Protein AF-A0A1E3NN59-F1 (afdb_monomer_lite)

Radius of gyration: 47.67 Å; chains: 1; bounding box: 112×40×134 Å

Structure (mmCIF, N/CA/C/O backbone):
data_AF-A0A1E3NN59-F1
#
_entry.id   AF-A0A1E3NN59-F1
#
loop_
_atom_site.group_PDB
_atom_site.id
_atom_site.type_symbol
_ato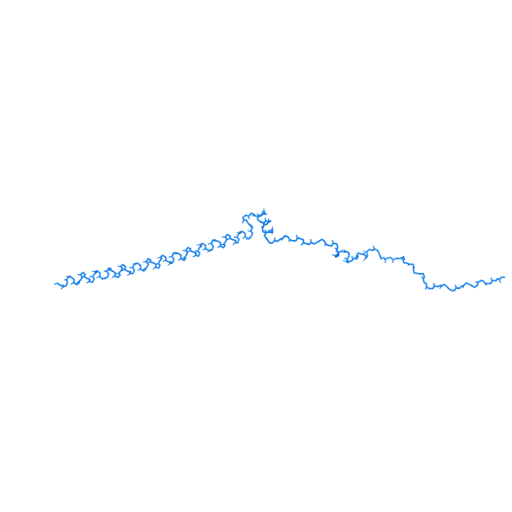m_site.label_atom_id
_atom_site.label_alt_id
_atom_site.label_comp_id
_atom_site.label_asym_id
_atom_site.label_entity_id
_atom_site.label_seq_id
_atom_site.pdbx_PDB_ins_code
_atom_site.Cartn_x
_atom_site.Cartn_y
_atom_site.Cartn_z
_atom_site.occupancy
_atom_site.B_iso_or_equiv
_atom_site.auth_seq_id
_atom_site.auth_comp_id
_atom_site.auth_asym_id
_atom_site.auth_atom_id
_atom_site.pdbx_PDB_model_num
ATOM 1 N N . MET A 1 1 ? 73.220 -33.689 -80.910 1.00 48.97 1 MET A N 1
ATOM 2 C CA . MET A 1 1 ? 72.014 -33.785 -80.066 1.00 48.97 1 MET A CA 1
ATOM 3 C C . MET A 1 1 ? 72.502 -33.936 -78.643 1.00 48.97 1 MET A C 1
ATOM 5 O O . MET A 1 1 ? 73.139 -34.934 -78.348 1.00 48.97 1 MET A O 1
ATOM 9 N N . THR A 1 2 ? 72.361 -32.893 -77.835 1.00 54.91 2 THR A N 1
ATOM 10 C CA . THR A 1 2 ? 72.781 -32.884 -76.430 1.00 54.91 2 THR A CA 1
ATOM 11 C C . THR A 1 2 ? 71.518 -32.830 -75.587 1.00 54.91 2 THR A C 1
ATOM 13 O O . THR A 1 2 ? 70.800 -31.832 -75.647 1.00 54.91 2 THR A O 1
ATOM 16 N N . ASP A 1 3 ? 71.233 -33.909 -74.864 1.00 65.06 3 ASP A N 1
ATOM 17 C CA . ASP A 1 3 ? 70.096 -33.993 -73.953 1.00 65.06 3 ASP A CA 1
ATOM 18 C C . ASP A 1 3 ? 70.305 -33.039 -72.773 1.00 65.06 3 ASP A C 1
ATOM 20 O O . ASP A 1 3 ? 71.295 -33.118 -72.044 1.00 65.06 3 ASP A O 1
ATOM 24 N N . ILE A 1 4 ? 69.384 -32.091 -72.617 1.00 72.50 4 ILE A N 1
ATOM 25 C CA . ILE A 1 4 ? 69.369 -31.148 -71.499 1.00 72.50 4 ILE A CA 1
ATOM 26 C C . ILE A 1 4 ? 68.635 -31.826 -70.341 1.00 72.50 4 ILE A C 1
ATOM 28 O O . ILE A 1 4 ? 67.419 -32.009 -70.382 1.00 72.50 4 ILE A O 1
ATOM 32 N N . GLN A 1 5 ? 69.376 -32.198 -69.298 1.00 69.44 5 GLN A N 1
ATOM 33 C CA . GLN A 1 5 ? 68.816 -32.750 -68.064 1.00 69.44 5 GLN A CA 1
ATOM 34 C C . GLN A 1 5 ? 68.220 -31.609 -67.219 1.00 69.44 5 GLN A C 1
ATOM 36 O O . GLN A 1 5 ? 68.952 -30.826 -66.613 1.00 69.44 5 GLN A O 1
ATOM 41 N N . LEU A 1 6 ? 66.892 -31.494 -67.182 1.00 71.19 6 LEU A N 1
ATOM 42 C CA . LEU A 1 6 ? 66.199 -30.553 -66.296 1.00 71.19 6 LEU A CA 1
ATOM 43 C C . LEU A 1 6 ? 66.047 -31.172 -64.891 1.00 71.19 6 LEU A C 1
ATOM 45 O O . LEU A 1 6 ? 65.675 -32.344 -64.789 1.00 71.19 6 LEU A O 1
ATOM 49 N N . PRO A 1 7 ? 66.321 -30.428 -63.802 1.00 75.31 7 PRO A N 1
ATOM 50 C CA . PRO A 1 7 ? 66.106 -30.920 -62.444 1.00 75.31 7 PRO A CA 1
ATOM 51 C C . PRO A 1 7 ? 64.612 -31.141 -62.163 1.00 75.31 7 PRO A C 1
ATOM 53 O O . PRO A 1 7 ? 63.755 -30.421 -62.676 1.00 75.31 7 PRO A O 1
ATOM 56 N N . ALA A 1 8 ? 64.306 -32.146 -61.337 1.00 70.25 8 ALA A N 1
ATOM 57 C CA . ALA A 1 8 ? 62.939 -32.495 -60.961 1.00 70.25 8 ALA A CA 1
ATOM 58 C C . ALA A 1 8 ? 62.215 -31.314 -60.289 1.00 70.25 8 ALA A C 1
ATOM 60 O O . ALA A 1 8 ? 62.790 -30.597 -59.468 1.00 70.25 8 ALA A O 1
ATOM 61 N N . LEU A 1 9 ? 60.943 -31.136 -60.651 1.00 67.38 9 LEU A N 1
ATOM 62 C CA . LEU A 1 9 ? 60.058 -30.087 -60.153 1.00 67.38 9 LEU A CA 1
ATOM 63 C C . LEU A 1 9 ? 60.005 -30.128 -58.614 1.00 67.38 9 LEU A C 1
ATOM 65 O O . LEU A 1 9 ? 59.605 -31.137 -58.034 1.00 67.38 9 LEU A O 1
ATOM 69 N N . ALA A 1 10 ? 60.409 -29.044 -57.946 1.00 64.69 10 ALA A N 1
ATOM 70 C CA . ALA A 1 10 ? 60.286 -28.930 -56.497 1.00 64.69 10 ALA A CA 1
ATOM 71 C C . ALA A 1 10 ? 58.801 -28.992 -56.106 1.00 64.69 10 ALA A C 1
ATOM 73 O O . ALA A 1 10 ? 57.990 -28.177 -56.554 1.00 64.69 10 ALA A O 1
ATOM 74 N N . THR A 1 11 ? 58.435 -29.970 -55.279 1.00 65.62 11 THR A N 1
ATOM 75 C CA . THR A 1 11 ? 57.080 -30.135 -54.747 1.00 65.62 11 THR A CA 1
ATOM 76 C C . THR A 1 11 ? 56.788 -29.002 -53.763 1.00 65.62 11 THR A C 1
ATOM 78 O O . THR A 1 11 ? 57.081 -29.110 -52.574 1.00 65.62 11 THR A O 1
ATOM 81 N N . GLY A 1 12 ? 56.271 -27.884 -54.269 1.00 64.81 12 GLY A N 1
ATOM 82 C CA . GLY A 1 12 ? 55.973 -26.718 -53.436 1.00 64.81 12 GLY A CA 1
ATOM 83 C C . GLY A 1 12 ? 55.086 -25.646 -54.066 1.00 64.81 12 GLY A C 1
ATOM 84 O O . GLY A 1 12 ? 54.871 -24.617 -53.435 1.00 64.81 12 GLY A O 1
ATOM 85 N N . TYR A 1 13 ? 54.552 -25.845 -55.275 1.00 65.00 13 TYR A N 1
ATOM 86 C CA . TYR A 1 13 ? 53.565 -24.916 -55.828 1.00 65.00 13 TYR A CA 1
ATOM 87 C C . TYR A 1 13 ? 52.157 -25.325 -55.384 1.00 65.00 13 TYR A C 1
ATOM 89 O O . TYR A 1 13 ? 51.545 -26.217 -55.968 1.00 65.00 13 TYR A O 1
ATOM 97 N N . TYR A 1 14 ? 51.659 -24.681 -54.328 1.00 62.09 14 TYR A N 1
ATOM 98 C CA . TYR A 1 14 ? 50.248 -24.716 -53.956 1.00 62.09 14 TYR A CA 1
ATOM 99 C C . TYR A 1 14 ? 49.541 -23.574 -54.689 1.00 62.09 14 TYR A C 1
ATOM 101 O O . TYR A 1 14 ? 49.697 -22.404 -54.338 1.00 62.09 14 TYR A O 1
ATOM 109 N N . SER A 1 15 ? 48.799 -23.904 -55.745 1.00 61.78 15 SER A N 1
ATOM 110 C CA . SER A 1 15 ? 47.855 -22.964 -56.343 1.00 61.78 15 SER A CA 1
ATOM 111 C C . SER A 1 15 ? 46.665 -22.874 -55.392 1.00 61.78 15 SER A C 1
ATOM 113 O O . SER A 1 15 ? 45.803 -23.746 -55.396 1.00 61.78 15 SER A O 1
ATOM 115 N N . GLY A 1 16 ? 46.655 -21.859 -54.526 1.00 60.72 16 GLY A N 1
ATOM 116 C CA . GLY A 1 16 ? 45.517 -21.517 -53.668 1.00 60.72 16 GLY A CA 1
ATOM 117 C C . GLY A 1 16 ? 44.358 -20.929 -54.474 1.00 60.72 16 GLY A C 1
ATOM 118 O O . GLY A 1 16 ? 43.887 -19.839 -54.178 1.00 60.72 16 GLY A O 1
ATOM 119 N N . GLY A 1 17 ? 43.967 -21.605 -55.547 1.00 59.03 17 GLY A N 1
ATOM 120 C CA . GLY A 1 17 ? 42.814 -21.276 -56.360 1.00 59.03 17 GLY A CA 1
ATOM 121 C C . GLY A 1 17 ? 41.857 -22.442 -56.267 1.00 59.03 17 GLY A C 1
ATOM 122 O O . GLY A 1 17 ? 42.076 -23.435 -56.946 1.00 59.03 17 GLY A O 1
ATOM 123 N N . GLU A 1 18 ? 40.903 -22.323 -55.350 1.00 57.84 18 GLU A N 1
ATOM 124 C CA . GLU A 1 18 ? 39.522 -22.821 -55.369 1.00 57.84 18 GLU A CA 1
ATOM 125 C C . GLU A 1 18 ? 39.048 -22.823 -53.903 1.00 57.84 18 GLU A C 1
ATOM 127 O O . GLU A 1 18 ? 39.464 -23.657 -53.105 1.00 57.84 18 GLU A O 1
ATOM 132 N N . SER A 1 19 ? 38.151 -21.880 -53.589 1.00 55.59 19 SER A N 1
ATOM 133 C CA . SER A 1 19 ? 37.191 -21.948 -52.479 1.00 55.59 19 SER A CA 1
ATOM 134 C C . SER A 1 19 ? 37.704 -21.708 -51.048 1.00 55.59 19 SER A C 1
ATOM 136 O O . SER A 1 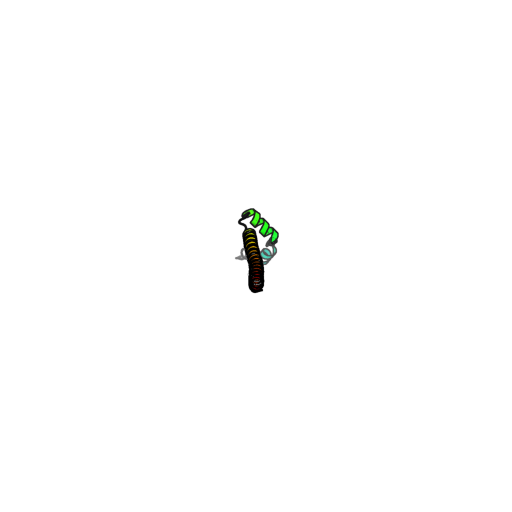19 ? 38.013 -22.674 -50.372 1.00 55.59 19 SER A O 1
ATOM 138 N N . GLU A 1 20 ? 37.676 -20.458 -50.549 1.00 54.69 20 GLU A N 1
ATOM 139 C CA . GLU A 1 20 ? 37.387 -20.134 -49.125 1.00 54.69 20 GLU A CA 1
ATOM 140 C C . GLU A 1 20 ? 37.430 -18.612 -48.847 1.00 54.69 20 GLU A C 1
ATOM 142 O O . GLU A 1 20 ? 38.326 -18.121 -48.177 1.00 54.69 20 GLU A O 1
ATOM 147 N N . ASP A 1 21 ? 36.459 -17.826 -49.329 1.00 51.53 21 ASP A N 1
ATOM 148 C CA . ASP A 1 21 ? 36.333 -16.412 -48.898 1.00 51.53 21 ASP A CA 1
ATOM 149 C C . ASP A 1 21 ? 34.881 -15.989 -48.602 1.00 51.53 21 ASP A C 1
ATOM 151 O O . ASP A 1 21 ? 34.548 -14.805 -48.613 1.00 51.53 21 ASP A O 1
ATOM 155 N N . GLU A 1 22 ? 33.991 -16.943 -48.308 1.00 51.69 22 GLU A N 1
ATOM 156 C CA . GLU A 1 22 ? 32.677 -16.630 -47.712 1.00 51.69 22 GLU A CA 1
ATOM 157 C C . GLU A 1 22 ? 32.523 -17.189 -46.282 1.00 51.69 22 GLU A C 1
ATOM 159 O O . GLU A 1 22 ? 31.743 -16.654 -45.491 1.00 51.69 22 GLU A O 1
ATOM 164 N N . ASP A 1 23 ? 33.358 -18.161 -45.893 1.00 51.44 23 ASP A N 1
ATOM 165 C CA . ASP A 1 23 ? 33.389 -18.753 -44.546 1.00 51.44 23 ASP A CA 1
ATOM 166 C C . ASP A 1 23 ? 34.366 -18.057 -43.576 1.00 51.44 23 ASP A C 1
ATOM 168 O O . ASP A 1 23 ? 34.402 -18.367 -42.386 1.00 51.44 23 ASP A O 1
ATOM 172 N N . THR A 1 24 ? 35.106 -17.038 -44.026 1.00 52.84 24 THR A N 1
ATOM 173 C CA . THR A 1 24 ? 35.962 -16.186 -43.177 1.00 52.84 24 THR A CA 1
ATOM 174 C C . THR A 1 24 ? 35.193 -15.027 -42.536 1.00 52.84 24 THR A C 1
ATOM 176 O O . THR A 1 24 ? 35.774 -13.994 -42.187 1.00 52.84 24 THR A O 1
ATOM 179 N N . LYS A 1 25 ? 33.879 -15.177 -42.301 1.00 57.72 25 LYS A N 1
ATOM 180 C CA . LYS A 1 25 ? 33.215 -14.387 -41.255 1.00 57.72 25 LYS A CA 1
ATOM 181 C C . LYS A 1 25 ? 33.767 -14.838 -39.916 1.00 57.72 25 LYS A C 1
ATOM 183 O O . LYS A 1 25 ? 33.202 -15.688 -39.230 1.00 57.72 25 LYS A O 1
ATOM 188 N N . ASP A 1 26 ? 34.915 -14.257 -39.593 1.00 63.50 26 ASP A N 1
ATOM 189 C CA . ASP A 1 26 ? 35.637 -14.438 -38.356 1.00 63.50 26 ASP A CA 1
ATOM 190 C C . ASP A 1 26 ? 34.659 -14.145 -37.217 1.00 63.50 26 ASP A C 1
ATOM 192 O O . ASP A 1 26 ? 34.312 -12.999 -36.924 1.00 63.50 26 ASP A O 1
ATOM 196 N N . SER A 1 27 ? 34.123 -15.212 -36.623 1.00 64.88 27 SER A N 1
ATOM 197 C CA . SER A 1 27 ? 33.101 -15.127 -35.575 1.00 64.88 27 SER A CA 1
ATOM 198 C C . SER A 1 27 ? 33.602 -14.297 -34.388 1.00 64.88 27 SER A C 1
ATOM 200 O O . SER A 1 27 ? 32.807 -13.722 -33.642 1.00 64.88 27 SER A O 1
ATOM 202 N N . LEU A 1 28 ? 34.928 -14.171 -34.269 1.00 66.50 28 LEU A N 1
ATOM 203 C CA . LEU A 1 28 ? 35.630 -13.295 -33.348 1.00 66.50 28 LEU A CA 1
ATOM 204 C C . LEU A 1 28 ? 35.333 -11.807 -33.603 1.00 66.50 28 LEU A C 1
ATOM 206 O O . LEU A 1 28 ? 35.090 -11.055 -32.658 1.00 66.50 28 LEU A O 1
ATOM 210 N N . VAL A 1 29 ? 35.303 -11.378 -34.870 1.00 72.31 29 VAL A N 1
ATOM 211 C CA . VAL A 1 29 ? 34.994 -9.998 -35.279 1.00 72.31 29 VAL A CA 1
ATOM 212 C C . VAL A 1 29 ? 33.534 -9.669 -34.978 1.00 72.31 29 VAL A C 1
ATOM 214 O O . VAL A 1 29 ? 33.255 -8.602 -34.426 1.00 72.31 29 VAL A O 1
ATOM 217 N N . ASP A 1 30 ? 32.612 -10.596 -35.246 1.00 72.62 30 ASP A N 1
ATOM 218 C CA . ASP A 1 30 ? 31.181 -10.445 -34.941 1.00 72.62 30 ASP A CA 1
ATOM 219 C C . ASP A 1 30 ? 30.895 -10.424 -33.428 1.00 72.62 30 ASP A C 1
ATOM 221 O O . ASP A 1 30 ? 29.961 -9.757 -32.969 1.00 72.62 30 ASP A O 1
ATOM 225 N N . GLU A 1 31 ? 31.678 -11.134 -32.612 1.00 73.94 31 GLU A N 1
ATOM 226 C CA . GLU A 1 31 ? 31.600 -11.020 -31.153 1.00 73.94 31 GLU A CA 1
ATOM 227 C C . GLU A 1 31 ? 32.170 -9.699 -30.631 1.00 73.94 31 GLU A C 1
ATOM 229 O O . GLU A 1 31 ? 31.554 -9.090 -29.750 1.00 73.94 31 GLU A O 1
ATOM 234 N N . LEU A 1 32 ? 33.278 -9.212 -31.200 1.00 74.06 32 LEU A N 1
ATOM 235 C CA . LEU A 1 32 ? 33.897 -7.941 -30.806 1.00 74.06 32 LEU A CA 1
ATOM 236 C C . LEU A 1 32 ? 33.068 -6.715 -31.211 1.00 74.06 32 LEU A C 1
ATOM 238 O O . LEU A 1 32 ? 33.053 -5.718 -30.488 1.00 74.06 32 LEU A O 1
ATOM 242 N N . THR A 1 33 ? 32.367 -6.772 -32.346 1.00 77.06 33 THR A N 1
ATOM 243 C CA . THR A 1 33 ? 31.569 -5.646 -32.869 1.00 77.06 33 THR A CA 1
ATOM 244 C C . THR A 1 33 ? 30.123 -5.622 -32.374 1.00 77.06 33 THR A C 1
ATOM 246 O O . THR A 1 33 ? 29.416 -4.635 -32.605 1.00 77.06 33 THR A O 1
ATOM 249 N N . LYS A 1 34 ? 29.654 -6.642 -31.636 1.00 81.75 34 LYS A N 1
ATOM 250 C CA . LYS A 1 34 ? 28.280 -6.661 -31.105 1.00 81.75 34 LYS A CA 1
ATOM 251 C C . LYS A 1 34 ? 28.033 -5.475 -30.158 1.00 81.75 34 LYS A C 1
ATOM 253 O O . LYS A 1 34 ? 28.647 -5.383 -29.090 1.00 81.75 34 LYS A O 1
ATOM 258 N N . PRO A 1 35 ? 27.063 -4.589 -30.463 1.00 80.62 35 PRO A N 1
ATOM 259 C CA . PRO A 1 35 ? 26.781 -3.440 -29.618 1.00 80.62 35 PRO A CA 1
ATOM 260 C C . PRO A 1 35 ? 26.269 -3.892 -28.248 1.00 80.62 35 PRO A C 1
ATOM 262 O O . PRO A 1 35 ? 25.376 -4.741 -28.125 1.00 80.62 35 PRO A O 1
ATOM 265 N N . ARG A 1 36 ? 26.816 -3.291 -27.185 1.00 80.31 36 ARG A N 1
ATOM 266 C CA . ARG A 1 36 ? 26.396 -3.591 -25.813 1.00 80.31 36 ARG A CA 1
ATOM 267 C C . ARG A 1 36 ? 24.908 -3.309 -25.651 1.00 80.31 36 ARG A C 1
ATOM 269 O O . ARG A 1 36 ? 24.409 -2.229 -25.966 1.00 80.31 36 ARG A O 1
ATOM 276 N N . LYS A 1 37 ? 24.194 -4.273 -25.068 1.00 79.62 37 LYS A N 1
ATOM 277 C CA . LYS A 1 37 ? 22.779 -4.132 -24.710 1.00 79.62 37 LYS A CA 1
ATOM 278 C C . LYS A 1 37 ? 22.671 -3.186 -23.511 1.00 79.62 37 LYS A C 1
ATOM 280 O O . LYS A 1 37 ? 22.512 -3.642 -22.381 1.00 79.62 37 LYS A O 1
ATOM 285 N N . ASN A 1 38 ? 22.744 -1.876 -23.749 1.00 77.75 38 ASN A N 1
ATOM 286 C CA . ASN A 1 38 ? 22.518 -0.823 -22.755 1.00 77.75 38 ASN A CA 1
ATOM 287 C C . ASN A 1 38 ? 21.044 -0.812 -22.330 1.00 77.75 38 ASN A C 1
ATOM 289 O O . ASN A 1 38 ? 20.228 0.027 -22.712 1.00 77.75 38 ASN A O 1
ATOM 293 N N . ARG A 1 39 ? 20.669 -1.827 -21.555 1.00 85.88 39 ARG A N 1
ATOM 294 C CA . ARG A 1 39 ? 19.322 -2.020 -21.047 1.00 85.88 39 ARG A CA 1
ATOM 295 C C . ARG A 1 39 ? 19.081 -1.012 -19.932 1.00 85.88 39 ARG A C 1
ATOM 297 O O . ARG A 1 39 ? 19.733 -1.050 -18.896 1.00 85.88 39 ARG A O 1
ATOM 304 N N . ARG A 1 40 ? 18.087 -0.145 -20.126 1.00 86.94 40 ARG A N 1
ATOM 305 C CA . ARG A 1 40 ? 17.671 0.828 -19.109 1.00 86.94 40 ARG A CA 1
ATOM 306 C C . ARG A 1 40 ? 17.307 0.132 -17.793 1.00 86.94 40 ARG A C 1
ATOM 308 O O . ARG A 1 40 ? 16.720 -0.956 -17.806 1.00 86.94 40 ARG A O 1
ATOM 315 N N . GLY A 1 41 ? 17.624 0.784 -16.675 1.00 93.88 41 GLY A N 1
ATOM 316 C CA . GLY A 1 41 ? 17.310 0.289 -15.333 1.00 93.88 41 GLY A CA 1
ATOM 317 C C . GLY A 1 41 ? 15.805 0.155 -15.072 1.00 93.88 41 GLY A C 1
ATOM 318 O O . GLY A 1 41 ? 14.973 0.650 -15.839 1.00 93.88 41 GLY A O 1
ATOM 319 N N . GLN A 1 42 ? 15.446 -0.489 -13.959 1.00 92.50 42 GLN A N 1
ATOM 320 C CA . GLN A 1 42 ? 14.055 -0.841 -13.641 1.00 92.50 42 GLN A CA 1
ATOM 321 C C . GLN A 1 42 ? 13.112 0.367 -13.612 1.00 92.50 42 GLN A C 1
ATOM 323 O O . GLN A 1 42 ? 12.081 0.356 -14.281 1.00 92.50 42 GLN A O 1
ATOM 328 N N . ARG A 1 43 ? 13.516 1.461 -12.950 1.00 91.06 43 ARG A N 1
ATOM 329 C CA . ARG A 1 43 ? 12.741 2.718 -12.911 1.00 91.06 43 ARG A CA 1
ATOM 330 C C . ARG A 1 43 ? 12.450 3.254 -14.304 1.00 91.06 43 ARG A C 1
ATOM 332 O O . ARG A 1 43 ? 11.384 3.770 -14.604 1.00 91.06 43 ARG A O 1
ATOM 339 N N . ALA A 1 44 ? 13.431 3.138 -15.181 1.00 94.75 44 ALA A N 1
ATOM 340 C CA . ALA A 1 44 ? 13.346 3.689 -16.510 1.00 94.75 44 ALA A CA 1
ATOM 341 C C . ALA A 1 44 ? 12.470 2.807 -17.419 1.00 94.75 44 ALA A C 1
ATOM 343 O O . ALA A 1 44 ? 11.797 3.327 -18.306 1.00 94.75 44 ALA A O 1
ATOM 344 N N . ARG A 1 45 ? 12.432 1.492 -17.185 1.00 92.69 45 ARG A N 1
ATOM 345 C CA . ARG A 1 45 ? 11.477 0.571 -17.820 1.00 92.69 45 ARG A CA 1
ATOM 346 C C . ARG A 1 45 ? 10.051 0.822 -17.341 1.00 92.69 45 ARG A C 1
ATOM 348 O O . ARG A 1 45 ? 9.163 0.933 -18.178 1.00 92.69 45 ARG A O 1
ATOM 355 N N . GLN A 1 46 ? 9.861 1.008 -16.035 1.00 93.62 46 GLN A N 1
ATOM 356 C CA . GLN A 1 46 ? 8.574 1.392 -15.444 1.00 93.62 46 GLN A CA 1
ATOM 357 C C . GLN A 1 46 ? 8.056 2.698 -16.047 1.00 93.62 46 GLN A C 1
ATOM 359 O O . GLN A 1 46 ? 6.939 2.717 -16.542 1.00 93.62 46 GLN A O 1
ATOM 364 N N . LYS A 1 47 ? 8.903 3.731 -16.166 1.00 94.88 47 LYS A N 1
ATOM 365 C CA . LYS A 1 47 ? 8.545 4.990 -16.843 1.00 94.88 47 LYS A CA 1
ATOM 366 C C . LYS A 1 47 ? 8.130 4.803 -18.307 1.00 94.88 47 LYS A C 1
ATOM 368 O O . LYS A 1 47 ? 7.261 5.519 -18.786 1.00 94.88 47 LYS A O 1
ATOM 373 N N . ILE A 1 48 ? 8.751 3.878 -19.053 1.00 94.38 48 ILE A N 1
ATOM 374 C CA . ILE A 1 48 ? 8.309 3.572 -20.432 1.00 94.38 48 ILE A CA 1
ATOM 375 C C . ILE A 1 48 ? 6.924 2.934 -20.399 1.00 94.38 48 ILE A C 1
ATOM 377 O O . ILE A 1 48 ? 6.077 3.279 -21.213 1.00 94.38 48 ILE A O 1
A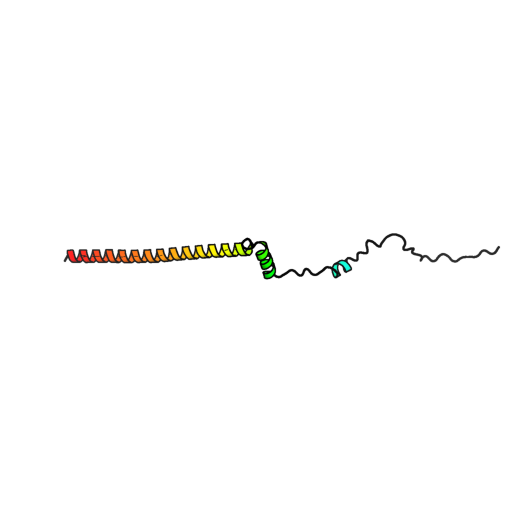TOM 381 N N . TRP A 1 49 ? 6.689 2.015 -19.470 1.00 95.56 49 TRP A N 1
ATOM 382 C CA . TRP A 1 49 ? 5.390 1.374 -19.309 1.00 95.56 49 TRP A CA 1
ATOM 383 C C . TRP A 1 49 ? 4.297 2.338 -18.858 1.00 95.56 49 TRP A C 1
ATOM 385 O O . TRP A 1 49 ? 3.215 2.299 -19.427 1.00 95.56 49 TRP A O 1
ATOM 395 N N . GLU A 1 50 ? 4.583 3.237 -17.920 1.00 94.94 50 GLU A N 1
ATOM 396 C CA . GLU A 1 50 ? 3.681 4.328 -17.531 1.00 94.94 50 GLU A CA 1
ATOM 397 C C . GLU A 1 50 ? 3.355 5.215 -18.729 1.00 94.94 50 GLU A C 1
ATOM 399 O O . GLU A 1 50 ? 2.195 5.510 -18.972 1.00 94.94 50 GLU A O 1
ATOM 404 N N . LYS A 1 51 ? 4.349 5.588 -19.542 1.00 95.69 51 LYS A N 1
ATOM 405 C CA . LYS A 1 51 ? 4.094 6.371 -20.759 1.00 95.69 51 LYS A CA 1
ATOM 406 C C . LYS A 1 51 ? 3.273 5.609 -21.804 1.00 95.69 51 LYS A C 1
ATOM 408 O O . LYS A 1 51 ? 2.502 6.229 -22.521 1.00 95.69 51 LYS A O 1
ATOM 413 N N . LYS A 1 52 ? 3.458 4.290 -21.918 1.00 96.12 52 LYS A N 1
ATOM 414 C CA . LYS A 1 52 ? 2.767 3.449 -22.910 1.00 96.12 52 LYS A CA 1
ATOM 415 C C . LYS A 1 52 ? 1.327 3.120 -22.534 1.00 96.12 52 LYS A C 1
ATOM 417 O O . LYS A 1 52 ? 0.471 3.094 -23.405 1.00 96.12 52 LYS A O 1
ATOM 422 N N . TYR A 1 53 ? 1.090 2.805 -21.267 1.00 94.44 53 TYR A N 1
ATOM 423 C CA . TYR A 1 53 ? -0.173 2.231 -20.801 1.00 94.44 53 TYR A CA 1
ATOM 424 C C . TYR A 1 53 ? -0.879 3.113 -19.770 1.00 94.44 53 TYR A C 1
ATOM 426 O O . TYR A 1 53 ? -1.998 2.802 -19.372 1.00 94.44 53 TYR A O 1
ATOM 434 N N . GLY A 1 54 ? -0.240 4.194 -19.315 1.00 94.38 54 GLY A N 1
ATOM 435 C CA . GLY A 1 54 ? -0.789 5.097 -18.312 1.00 94.38 54 GLY A CA 1
ATOM 436 C C . GLY A 1 54 ? -1.163 4.354 -17.034 1.00 94.38 54 GLY A C 1
ATOM 437 O O . GLY A 1 54 ? -0.354 3.628 -16.450 1.00 94.38 54 GLY A O 1
ATOM 438 N N . SER A 1 55 ? -2.428 4.502 -16.644 1.00 90.06 55 SER A N 1
ATOM 439 C CA . SER A 1 55 ? -3.045 3.806 -15.511 1.00 90.06 55 SER A CA 1
ATOM 440 C C . SER A 1 55 ? -3.122 2.286 -15.690 1.00 90.06 55 SER A C 1
ATOM 442 O O . SER A 1 55 ? -3.157 1.563 -14.699 1.00 90.06 55 SER A O 1
ATOM 444 N N . GLY A 1 56 ? -3.094 1.787 -16.929 1.00 93.56 56 GLY A N 1
ATOM 445 C CA . GLY A 1 56 ? -3.084 0.359 -17.253 1.00 93.56 56 GLY A CA 1
ATOM 446 C C . GLY A 1 56 ? -1.709 -0.304 -17.128 1.00 93.56 56 GLY A C 1
ATOM 447 O O . GLY A 1 56 ? -1.572 -1.502 -17.380 1.00 93.56 56 GLY A O 1
ATOM 448 N N . ALA A 1 57 ? -0.661 0.439 -16.756 1.00 95.50 57 ALA A N 1
ATOM 449 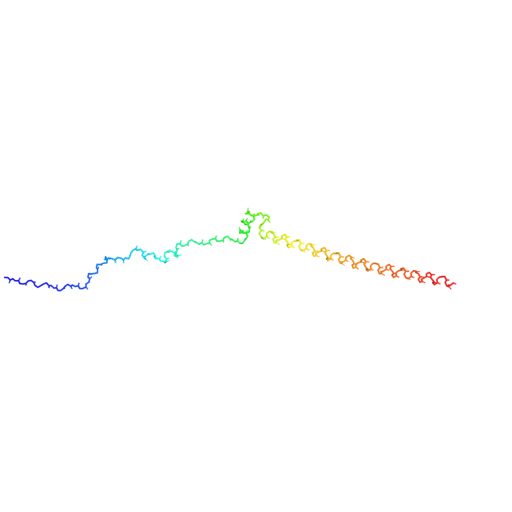C CA . ALA A 1 57 ? 0.653 -0.151 -16.538 1.00 95.50 57 ALA A CA 1
ATOM 450 C C . ALA A 1 57 ? 0.590 -1.178 -15.394 1.00 95.50 57 ALA A C 1
ATOM 452 O O . ALA A 1 57 ? 0.152 -0.863 -14.290 1.00 95.50 57 ALA A O 1
ATOM 453 N N . LYS A 1 58 ? 1.066 -2.410 -15.630 1.00 93.75 58 LYS A N 1
ATOM 454 C CA . LYS A 1 58 ? 0.900 -3.526 -14.674 1.00 93.75 58 LYS A CA 1
ATOM 455 C C . LYS A 1 58 ? 1.389 -3.207 -13.259 1.00 93.75 58 LYS A C 1
ATOM 457 O O . LYS A 1 58 ? 0.783 -3.653 -12.292 1.00 93.75 58 LYS A O 1
ATOM 462 N N . HIS A 1 59 ? 2.490 -2.465 -13.114 1.00 92.88 59 HIS A N 1
ATOM 463 C CA . HIS A 1 59 ? 2.984 -2.090 -11.786 1.00 92.88 59 HIS A CA 1
ATOM 464 C C . HIS A 1 59 ? 2.104 -1.038 -11.109 1.00 92.88 59 HIS A C 1
ATOM 466 O O . HIS A 1 59 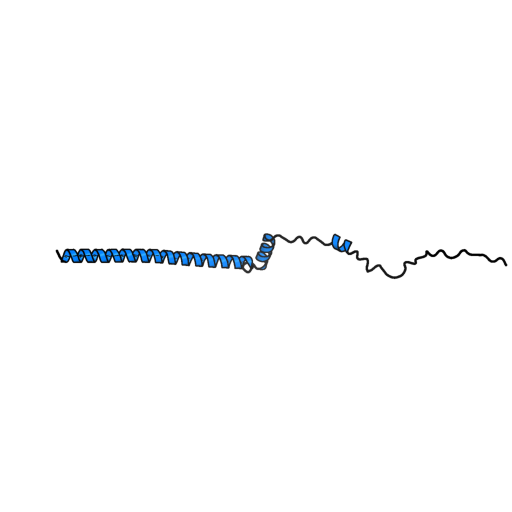? 1.951 -1.104 -9.896 1.00 92.88 59 HIS A O 1
ATOM 472 N N . VAL A 1 60 ? 1.497 -0.128 -11.873 1.00 93.38 60 VAL A N 1
ATOM 473 C CA . VAL A 1 60 ? 0.545 0.875 -11.370 1.00 93.38 60 VAL A CA 1
ATOM 474 C C . VAL A 1 60 ? -0.752 0.197 -10.931 1.00 93.38 60 VAL A C 1
ATOM 476 O O . VAL A 1 60 ? -1.205 0.413 -9.811 1.00 93.38 60 VAL A O 1
ATOM 479 N N . VAL A 1 61 ? -1.298 -0.701 -11.757 1.00 95.00 61 VAL A N 1
ATOM 480 C CA . VAL A 1 61 ? -2.488 -1.502 -11.417 1.00 95.00 61 VAL A CA 1
ATOM 481 C C . VAL A 1 61 ? -2.252 -2.288 -10.128 1.00 95.00 61 VAL A C 1
ATOM 483 O O . VAL A 1 61 ? -3.021 -2.169 -9.178 1.00 95.00 61 VAL A O 1
ATOM 486 N N . LYS A 1 62 ? -1.121 -2.997 -10.039 1.00 95.12 62 LYS A N 1
ATOM 487 C CA . LYS A 1 62 ? -0.750 -3.770 -8.848 1.00 95.12 62 LYS A CA 1
ATOM 488 C C . LYS A 1 62 ? -0.576 -2.898 -7.602 1.00 95.12 62 LYS A C 1
ATOM 490 O O . LYS A 1 62 ? -0.877 -3.339 -6.496 1.00 95.12 62 LYS A O 1
ATOM 495 N N . GLN A 1 63 ? -0.060 -1.676 -7.747 1.00 93.56 63 GLN A N 1
ATOM 496 C CA . GLN A 1 63 ? 0.021 -0.724 -6.635 1.00 93.56 63 GLN A CA 1
ATOM 497 C C . GLN A 1 63 ? -1.371 -0.304 -6.158 1.00 93.56 63 GLN A C 1
ATOM 499 O O . GLN A 1 63 ? -1.615 -0.263 -4.955 1.00 93.56 63 GLN A O 1
ATOM 504 N N . HIS A 1 64 ? -2.289 -0.045 -7.085 1.00 94.06 64 HIS A N 1
ATOM 505 C CA . HIS A 1 64 ? -3.650 0.357 -6.758 1.00 94.06 64 HIS A CA 1
ATOM 506 C C . HIS A 1 64 ? -4.456 -0.772 -6.097 1.00 94.06 64 HIS A C 1
ATOM 508 O O . HIS A 1 64 ? -5.155 -0.536 -5.116 1.00 94.06 64 HIS A O 1
ATOM 514 N N . GLU A 1 65 ? -4.319 -2.008 -6.581 1.00 95.19 65 GLU A N 1
ATOM 515 C CA . GLU A 1 65 ? -4.924 -3.197 -5.963 1.00 95.19 65 GLU A CA 1
ATOM 516 C C . GLU A 1 65 ? -4.458 -3.385 -4.519 1.00 95.19 65 GLU A C 1
ATOM 518 O O . GLU A 1 65 ? -5.282 -3.562 -3.625 1.00 95.19 65 GLU A O 1
ATOM 523 N N . ARG A 1 66 ? -3.148 -3.261 -4.272 1.00 95.25 66 ARG A N 1
ATOM 524 C CA . ARG A 1 66 ? -2.584 -3.333 -2.915 1.00 95.25 66 ARG A CA 1
ATOM 525 C C . ARG A 1 66 ? -3.153 -2.252 -2.002 1.00 95.25 66 ARG A C 1
ATOM 527 O O . ARG A 1 66 ? -3.575 -2.549 -0.889 1.00 95.25 66 ARG A O 1
ATOM 534 N N . ALA A 1 67 ? -3.227 -1.014 -2.489 1.00 94.56 67 ALA A N 1
ATOM 535 C CA . ALA A 1 67 ? -3.790 0.093 -1.722 1.00 94.56 67 ALA A CA 1
ATOM 536 C C . ALA A 1 67 ? -5.269 -0.141 -1.362 1.00 94.56 67 ALA A C 1
ATOM 538 O O . ALA A 1 67 ? -5.687 0.164 -0.245 1.00 94.56 67 ALA A O 1
ATOM 539 N N . LYS A 1 68 ? -6.058 -0.717 -2.280 1.00 95.00 68 LYS A N 1
ATOM 540 C CA . LYS A 1 68 ? -7.450 -1.105 -2.009 1.00 95.00 68 LYS A CA 1
ATOM 541 C C . LYS A 1 68 ? -7.539 -2.195 -0.946 1.00 95.00 68 LYS A C 1
ATOM 543 O O . LYS A 1 68 ? -8.263 -2.007 0.028 1.00 95.00 68 LYS A O 1
ATOM 548 N N . SER A 1 69 ? -6.764 -3.272 -1.083 1.00 95.81 69 SER A N 1
ATOM 549 C CA . SER A 1 69 ? -6.773 -4.363 -0.102 1.00 95.81 69 SER A CA 1
ATOM 550 C C . SER A 1 69 ? -6.336 -3.896 1.287 1.00 95.81 69 SER A C 1
ATOM 552 O O . SER A 1 69 ? -6.920 -4.295 2.292 1.00 95.81 69 SER A O 1
ATOM 554 N N . ASP A 1 70 ? -5.345 -3.002 1.362 1.00 95.19 70 ASP A N 1
ATOM 555 C CA . ASP A 1 70 ? -4.898 -2.438 2.637 1.00 95.19 70 ASP A CA 1
ATOM 556 C C . ASP A 1 70 ? -5.992 -1.570 3.273 1.00 95.19 70 ASP A C 1
ATOM 558 O O . ASP A 1 70 ? -6.230 -1.663 4.479 1.00 95.19 70 ASP A O 1
ATOM 562 N N . ARG A 1 71 ? -6.701 -0.766 2.470 1.00 95.06 71 ARG A N 1
ATOM 563 C CA . ARG A 1 71 ? -7.832 0.049 2.935 1.00 95.06 71 ARG A CA 1
ATOM 564 C C . ARG A 1 71 ? -8.978 -0.809 3.468 1.00 95.06 71 ARG A C 1
ATOM 566 O O . ARG A 1 71 ? -9.550 -0.471 4.501 1.00 95.06 71 ARG A O 1
ATOM 573 N N . GLU A 1 72 ? -9.308 -1.900 2.787 1.00 95.44 72 GLU A N 1
ATOM 574 C CA . GLU A 1 72 ? -10.340 -2.846 3.227 1.00 95.44 72 GLU A CA 1
ATOM 575 C C . GLU A 1 72 ? -9.951 -3.522 4.542 1.00 95.44 72 GLU A C 1
ATOM 577 O O . GLU A 1 72 ? -10.749 -3.533 5.480 1.00 95.44 72 GLU A O 1
ATOM 582 N N . ARG A 1 73 ? -8.700 -3.984 4.668 1.00 96.38 73 ARG A N 1
ATOM 583 C CA . ARG A 1 73 ? -8.187 -4.557 5.922 1.00 96.38 73 ARG A CA 1
ATOM 584 C C . ARG A 1 73 ? -8.298 -3.568 7.082 1.00 96.38 73 ARG A C 1
ATOM 586 O O . ARG A 1 73 ? -8.809 -3.918 8.141 1.00 96.38 73 ARG A O 1
ATOM 593 N N . LEU A 1 74 ? -7.850 -2.329 6.878 1.00 96.62 74 LEU A N 1
ATOM 594 C CA . LEU A 1 74 ? -7.910 -1.274 7.895 1.00 96.62 74 LEU A CA 1
ATOM 595 C C . LEU A 1 74 ? -9.350 -0.967 8.321 1.00 96.62 74 LEU A C 1
ATOM 597 O O . LEU A 1 74 ? -9.604 -0.746 9.505 1.00 96.62 74 LEU A O 1
ATOM 601 N N . ARG A 1 75 ? -10.291 -0.973 7.371 1.00 96.50 75 ARG A N 1
ATOM 602 C CA . ARG A 1 75 ? -11.715 -0.762 7.643 1.00 96.50 75 ARG A CA 1
ATOM 603 C C . ARG A 1 75 ? -12.292 -1.881 8.509 1.00 96.50 75 ARG A C 1
ATOM 605 O O . ARG A 1 75 ? -12.892 -1.578 9.534 1.00 96.50 75 ARG A O 1
ATOM 612 N N . LEU A 1 76 ? -12.060 -3.139 8.140 1.00 97.06 76 LEU A N 1
ATOM 613 C CA . LEU A 1 76 ? -12.539 -4.298 8.901 1.00 97.06 76 LEU A CA 1
ATOM 614 C C . LEU A 1 76 ? -11.960 -4.322 10.320 1.00 97.06 76 LEU A C 1
ATOM 616 O O . LEU A 1 76 ? -12.678 -4.562 11.288 1.00 97.06 76 LEU A O 1
ATOM 620 N N . GLU A 1 77 ? -10.670 -4.012 10.471 1.00 97.25 77 GLU A N 1
ATOM 621 C CA . GLU A 1 77 ? -10.055 -3.887 11.794 1.00 97.25 77 GLU A CA 1
ATOM 622 C C . GLU A 1 77 ? -10.683 -2.768 12.630 1.00 97.25 77 GLU A C 1
ATOM 624 O O . GLU A 1 77 ? -10.805 -2.898 13.849 1.00 97.25 77 GLU A O 1
ATOM 629 N N . PHE A 1 78 ? -11.039 -1.645 12.006 1.00 97.31 78 PHE A N 1
ATOM 630 C CA . PHE A 1 78 ? -11.690 -0.542 12.697 1.00 97.31 78 PHE A CA 1
ATOM 631 C C . PHE A 1 78 ? -13.107 -0.917 13.138 1.00 97.31 78 PHE A C 1
ATOM 633 O O . PHE A 1 78 ? -13.427 -0.724 14.308 1.00 97.31 78 PHE A O 1
ATOM 640 N N . GLU A 1 79 ? -13.910 -1.499 12.246 1.00 97.00 79 GLU A N 1
ATOM 641 C CA . GLU A 1 79 ? -15.268 -1.975 12.542 1.00 97.00 79 GLU A CA 1
ATOM 642 C C . GLU A 1 79 ? -15.241 -2.996 13.694 1.00 97.00 79 GLU A C 1
ATOM 644 O O . GLU A 1 79 ? -15.890 -2.780 14.715 1.00 97.00 79 GLU A O 1
ATOM 649 N N . ALA A 1 80 ? -14.354 -3.995 13.646 1.00 97.44 80 ALA A N 1
ATOM 650 C CA . ALA A 1 80 ? -14.189 -4.967 14.732 1.00 97.44 80 ALA A CA 1
ATOM 651 C C . ALA A 1 80 ? -13.760 -4.325 16.070 1.00 97.44 80 ALA A C 1
ATOM 653 O O . ALA A 1 80 ? -14.142 -4.774 17.157 1.00 97.44 80 ALA A O 1
ATOM 654 N N . ARG A 1 81 ? -12.943 -3.261 16.027 1.00 97.00 81 ARG A N 1
ATOM 655 C CA . ARG A 1 81 ? -12.562 -2.504 17.232 1.00 97.00 81 ARG A CA 1
ATOM 656 C C . ARG A 1 81 ? -13.735 -1.703 17.793 1.00 97.00 81 ARG A C 1
ATOM 658 O O . ARG A 1 81 ? -13.818 -1.607 19.017 1.00 97.00 81 ARG A O 1
ATOM 665 N N . GLN A 1 82 ? -14.587 -1.128 16.945 1.00 97.44 82 GLN A N 1
ATOM 666 C CA . GLN A 1 82 ? -15.795 -0.418 17.375 1.00 97.44 82 GLN A CA 1
ATOM 667 C C . GLN A 1 82 ? -16.787 -1.391 18.003 1.00 97.44 82 GLN A C 1
ATOM 669 O O . GLN A 1 82 ? -17.118 -1.225 19.170 1.00 97.44 82 GLN A O 1
ATOM 674 N N . GLU A 1 83 ? -17.103 -2.499 17.333 1.00 96.81 83 GLU A N 1
ATOM 675 C CA . GLU A 1 83 ? -18.001 -3.531 17.868 1.00 96.81 83 GLU A CA 1
ATOM 676 C C . GLU A 1 83 ? -17.545 -4.049 19.237 1.00 96.81 83 GLU A C 1
ATOM 678 O O . GLU A 1 83 ? -18.343 -4.241 20.152 1.00 96.81 83 GLU A O 1
ATOM 683 N N . LYS A 1 84 ? -16.234 -4.240 19.429 1.00 97.19 84 LYS A N 1
ATOM 684 C CA . LYS A 1 84 ? -15.690 -4.650 20.730 1.00 97.19 84 LYS A CA 1
ATOM 685 C C . LYS A 1 84 ? -15.888 -3.582 21.811 1.00 97.19 84 LYS A C 1
ATOM 687 O O . LYS A 1 84 ? -16.088 -3.942 22.974 1.00 97.19 84 LYS A O 1
ATOM 692 N N . ARG A 1 85 ? -15.771 -2.296 21.462 1.00 96.69 85 ARG A N 1
ATOM 693 C CA . ARG A 1 85 ? -16.012 -1.174 22.384 1.00 96.69 85 ARG A CA 1
ATOM 694 C C . ARG A 1 85 ? -17.493 -1.078 22.719 1.00 96.69 85 ARG A C 1
ATOM 696 O O . ARG A 1 85 ? -17.810 -1.052 23.902 1.00 96.69 85 ARG A O 1
ATOM 703 N N . ASP A 1 86 ? -18.354 -1.135 21.714 1.00 97.00 86 ASP A N 1
ATOM 704 C CA . ASP A 1 86 ? -19.804 -1.037 21.865 1.00 97.00 86 ASP A CA 1
ATOM 705 C C . ASP A 1 86 ? -20.344 -2.207 22.680 1.00 97.00 86 ASP A C 1
ATOM 707 O O . ASP A 1 86 ? -21.054 -1.997 23.655 1.00 97.00 86 ASP A O 1
ATOM 711 N N . ARG A 1 87 ? -19.896 -3.437 22.402 1.00 96.81 87 ARG A N 1
ATOM 712 C CA . ARG A 1 87 ? -20.246 -4.613 23.211 1.00 96.81 87 ARG A CA 1
ATOM 713 C C . ARG A 1 87 ? -19.826 -4.451 24.669 1.00 96.81 87 ARG A C 1
ATOM 715 O O . ARG A 1 87 ? -20.575 -4.792 25.576 1.00 96.81 87 ARG A O 1
ATOM 722 N N . LYS A 1 88 ? -18.618 -3.935 24.917 1.00 97.31 88 LYS A N 1
ATOM 723 C CA . LYS A 1 88 ? -18.128 -3.692 26.283 1.00 97.31 88 LYS A CA 1
ATOM 724 C C . LYS A 1 88 ? -18.919 -2.582 26.979 1.00 97.31 88 LYS A C 1
ATOM 726 O O . LYS A 1 88 ? -19.071 -2.630 28.197 1.00 97.31 88 LYS A O 1
ATOM 731 N N . GLN A 1 89 ? -19.369 -1.583 26.229 1.00 96.50 89 GLN A N 1
ATOM 732 C CA . GLN A 1 89 ? -20.205 -0.501 26.731 1.00 96.50 89 GLN A CA 1
ATOM 733 C C . GLN A 1 89 ? -21.609 -1.014 27.075 1.00 96.50 89 GLN A C 1
ATOM 735 O O . GLN A 1 89 ? -22.059 -0.806 28.195 1.00 96.50 89 GLN A O 1
ATOM 740 N N . GLN A 1 90 ? -22.232 -1.787 26.185 1.00 96.94 90 GLN A N 1
ATOM 741 C CA . GLN A 1 90 ? -23.516 -2.451 26.422 1.00 96.94 90 GLN A CA 1
ATOM 742 C C . GLN A 1 90 ? -23.462 -3.358 27.654 1.00 96.94 90 GLN A C 1
ATOM 744 O O . GLN A 1 90 ? -24.309 -3.251 28.531 1.00 96.94 90 GLN A O 1
ATOM 749 N N . GLU A 1 91 ? -22.414 -4.176 27.790 1.00 97.19 91 GLU A N 1
ATOM 750 C CA . GLU A 1 91 ? -22.229 -5.031 28.967 1.00 97.19 91 GLU A CA 1
ATOM 751 C C . GLU A 1 91 ? -22.135 -4.210 30.269 1.00 97.19 91 GLU A C 1
ATOM 753 O O . GLU A 1 91 ? -22.648 -4.617 31.312 1.00 97.19 91 GLU A O 1
ATOM 758 N N . ARG A 1 92 ? -21.478 -3.042 30.235 1.00 95.62 92 ARG A N 1
ATOM 759 C CA . ARG A 1 92 ? -21.406 -2.133 31.391 1.00 95.62 92 ARG A CA 1
ATOM 760 C C . ARG A 1 92 ? -22.770 -1.549 31.723 1.00 95.62 92 ARG A C 1
ATOM 762 O O . ARG A 1 92 ? -23.157 -1.589 32.886 1.00 95.62 92 ARG A O 1
ATOM 769 N N . GLU A 1 93 ? -23.491 -1.069 30.719 1.00 97.00 93 GLU A N 1
ATOM 770 C CA . GLU A 1 93 ? -24.833 -0.509 30.878 1.00 97.00 93 GLU A CA 1
ATOM 771 C C . GLU A 1 93 ? -25.823 -1.553 31.403 1.00 97.00 93 GLU A C 1
ATOM 773 O O . GLU A 1 93 ? -26.611 -1.263 32.299 1.00 97.00 93 GLU A O 1
ATOM 778 N N . GLU A 1 94 ? -25.762 -2.792 30.915 1.00 97.12 94 GLU A N 1
ATOM 779 C CA . GLU A 1 94 ? -26.562 -3.904 31.432 1.00 97.12 94 GLU A CA 1
ATOM 780 C C . GLU A 1 94 ? -26.224 -4.214 32.892 1.00 97.12 94 GLU A C 1
ATOM 782 O O . GLU A 1 94 ? -27.123 -4.335 33.724 1.00 97.12 94 GLU A O 1
ATOM 787 N N . ARG A 1 95 ? -24.933 -4.285 33.245 1.00 96.12 95 ARG A N 1
ATOM 788 C CA . ARG A 1 95 ? -24.497 -4.482 34.638 1.00 96.12 95 ARG A CA 1
ATOM 789 C C . ARG A 1 95 ? -24.985 -3.357 35.552 1.00 96.12 95 ARG A C 1
ATOM 791 O O . ARG A 1 95 ? -25.389 -3.631 36.682 1.00 96.12 95 ARG A O 1
ATOM 798 N N . GLU A 1 96 ? -24.952 -2.112 35.084 1.00 97.06 96 GLU A N 1
ATOM 799 C CA . GLU A 1 96 ? -25.464 -0.954 35.821 1.00 97.06 96 GLU A CA 1
ATOM 800 C C . GLU A 1 96 ? -26.982 -1.012 35.993 1.00 97.06 96 GLU A C 1
ATOM 802 O O . GLU A 1 96 ? -27.460 -0.812 37.110 1.00 97.06 96 GLU A O 1
ATOM 807 N N . LYS A 1 97 ? -27.734 -1.379 34.948 1.00 97.50 97 LYS A N 1
ATOM 808 C CA . LYS A 1 97 ? -29.189 -1.594 35.024 1.00 97.50 97 LYS A CA 1
ATOM 809 C C . LYS A 1 97 ? -29.541 -2.679 36.036 1.00 97.50 97 LYS A C 1
ATOM 811 O O . LYS A 1 97 ? -30.330 -2.430 36.942 1.00 97.50 97 LYS A O 1
ATOM 816 N N . VAL A 1 98 ? -28.884 -3.838 35.964 1.00 97.62 98 VAL A N 1
ATOM 817 C CA . VAL A 1 98 ? -29.085 -4.938 36.923 1.00 97.62 98 VAL A CA 1
ATOM 818 C C . VAL A 1 98 ? -28.756 -4.493 38.351 1.00 97.62 98 VAL A C 1
ATOM 820 O O . VAL A 1 98 ? -29.453 -4.861 39.298 1.00 97.62 98 VAL A O 1
ATOM 823 N N . ARG A 1 99 ? -27.697 -3.696 38.543 1.00 96.12 99 ARG A N 1
ATOM 824 C CA . ARG A 1 99 ? -27.353 -3.138 39.859 1.00 96.12 99 ARG A CA 1
ATOM 825 C C . ARG A 1 99 ? -28.429 -2.170 40.355 1.00 96.12 99 ARG A C 1
ATOM 827 O O . ARG A 1 99 ? -28.809 -2.264 41.519 1.00 96.12 99 ARG A O 1
ATOM 834 N N . ALA A 1 100 ? -28.920 -1.276 39.501 1.00 96.75 100 ALA A N 1
ATOM 835 C CA . ALA A 1 100 ? -29.971 -0.319 39.835 1.00 96.75 100 ALA A CA 1
ATOM 836 C C . ALA A 1 100 ? -31.289 -1.022 40.198 1.00 96.75 100 ALA A C 1
ATOM 838 O O . ALA A 1 100 ? -31.896 -0.694 41.214 1.00 96.75 100 ALA A O 1
ATOM 839 N N . GLU A 1 101 ? -31.688 -2.045 39.438 1.00 96.56 101 GLU A N 1
ATOM 840 C CA . GLU A 1 101 ? -32.866 -2.869 39.734 1.00 96.56 101 GLU A CA 1
ATOM 841 C C . GLU A 1 101 ? -32.744 -3.586 41.082 1.00 96.56 101 GLU A C 1
ATOM 843 O O . GLU A 1 101 ? -33.688 -3.582 41.874 1.00 96.56 101 GLU A O 1
ATOM 848 N N . LYS A 1 102 ? -31.572 -4.164 41.384 1.00 95.81 102 LYS A N 1
ATOM 849 C CA . LYS A 1 102 ? -31.310 -4.791 42.690 1.00 95.81 102 LYS A CA 1
ATOM 850 C C . LYS A 1 102 ? -31.421 -3.790 43.839 1.00 95.81 102 LYS A C 1
ATOM 852 O O . LYS A 1 102 ? -32.050 -4.116 44.841 1.00 95.81 102 LYS A O 1
ATOM 857 N N . MET A 1 103 ? -30.847 -2.593 43.688 1.00 94.19 103 MET A N 1
ATOM 858 C CA . MET A 1 103 ? -30.943 -1.526 44.694 1.00 94.19 103 MET A CA 1
ATOM 859 C C . MET A 1 103 ? -32.396 -1.092 44.907 1.00 94.19 103 MET A C 1
ATOM 861 O O . MET A 1 103 ? -32.837 -0.994 46.047 1.00 94.19 103 MET A O 1
ATOM 865 N N . LYS A 1 104 ? -33.163 -0.910 43.826 1.00 95.50 104 LYS A N 1
ATOM 866 C CA . LYS A 1 104 ? -34.584 -0.552 43.903 1.00 95.50 104 LYS A CA 1
ATOM 867 C C . LYS A 1 104 ? -35.398 -1.621 44.640 1.00 95.50 104 LYS A C 1
ATOM 869 O O . LYS A 1 104 ? -36.152 -1.304 45.549 1.00 95.50 104 LYS A O 1
ATOM 874 N N . LYS A 1 105 ? -35.188 -2.898 44.309 1.00 94.50 105 LYS A N 1
ATOM 875 C CA . LYS A 1 105 ? -35.862 -4.022 44.975 1.00 94.50 105 LYS A CA 1
ATOM 876 C C . LYS A 1 105 ? -35.494 -4.149 46.456 1.00 94.50 105 LYS A C 1
ATOM 878 O O . LYS A 1 105 ? -36.297 -4.649 47.238 1.00 94.50 105 LYS A O 1
ATOM 883 N N . GLN A 1 106 ? -34.276 -3.764 46.837 1.00 92.44 106 GLN A N 1
ATOM 884 C CA . GLN A 1 106 ? -33.873 -3.717 48.241 1.00 92.44 106 GLN A CA 1
ATOM 885 C C . GLN A 1 106 ? -34.596 -2.587 48.982 1.00 92.44 106 GLN A C 1
ATOM 887 O O . GLN A 1 106 ? -35.141 -2.842 50.046 1.00 92.44 106 GLN A O 1
ATOM 892 N N . GLN A 1 107 ? -34.672 -1.392 48.389 1.00 90.50 107 GLN A N 1
ATOM 893 C CA . GLN A 1 107 ? -35.416 -0.259 48.954 1.00 90.50 107 GLN A CA 1
ATOM 894 C C . GLN A 1 107 ? -36.916 -0.542 49.104 1.00 90.50 107 GLN A C 1
ATOM 896 O O . GLN A 1 107 ? -37.522 -0.074 50.049 1.00 90.50 107 GLN A O 1
ATOM 901 N N . GLU A 1 108 ? -37.520 -1.310 48.193 1.00 90.81 108 GLU A N 1
ATOM 902 C CA . GLU A 1 108 ? -38.931 -1.720 48.295 1.00 90.81 108 GLU A CA 1
ATOM 903 C C . GLU A 1 108 ? -39.185 -2.791 49.375 1.00 90.81 108 GLU A C 1
ATOM 905 O O . GLU A 1 108 ? -40.338 -3.075 49.698 1.00 90.81 108 GLU A O 1
ATOM 910 N N . ARG A 1 109 ? -38.131 -3.445 49.883 1.00 85.56 109 ARG A N 1
ATOM 911 C CA . ARG A 1 109 ? -38.214 -4.497 50.908 1.00 85.56 109 ARG A CA 1
ATOM 912 C C . ARG A 1 109 ? -37.984 -3.991 52.333 1.00 85.56 109 ARG A C 1
ATOM 914 O O . ARG A 1 109 ? -38.358 -4.713 53.256 1.00 85.56 109 ARG A O 1
ATOM 921 N N . GLU A 1 110 ? -37.317 -2.851 52.486 1.00 77.31 110 GLU A N 1
ATOM 922 C CA . GLU A 1 110 ? -37.101 -2.140 53.758 1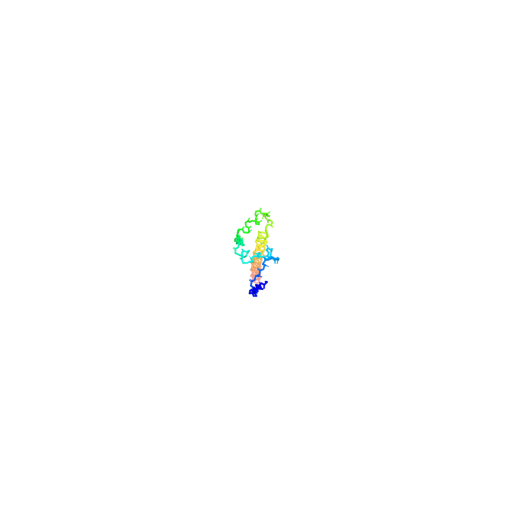.00 77.31 110 GLU A CA 1
ATOM 923 C C . GLU A 1 110 ? -38.308 -1.250 54.085 1.00 77.31 110 GLU A C 1
ATOM 925 O O . GLU A 1 110 ? -38.684 -1.213 55.277 1.00 77.31 110 GLU A O 1
#

pLDDT: mean 84.67, std 15.03, range [48.97, 97.62]

Sequence (110 aa):
MTDIQLPALATGYYSGGESEDEDTKDSLVDELTKPRKNRRGQRARQKIWEKKYGSGAKHVVKQHERAKSDRERLRLEFEARQEKRDRKQQEREEREKVRAEKMKKQQERE

Secondary structure (DSSP, 8-state):
-----PPPPPS------SS-SSS---HHHHHHHPPP--PPPHHHHHHHHHHHHGGG-HHHHHHHHHHHHHHHHHHHHHHHHHHHHHHHHHHHHHHHHHHHHHHHHHHTT-

InterPro domains:
  IPR015158 Bud22 domain [PF09073] (3-103)

Organism: NCBI:txid763406

Foldseek 3Di:
DDDDDDDDDPPDDDPPPDDDDPVPPVVVVVVVPDDDPPDDDPVVVQVVQCVVQPCHRPVNVVVVVVVVVVVVVVVVVVVVVVVVVVVVVVVVVVVVVVVVVVVVVVVVVD